Protein AF-A0A9D8QLI8-F1 (afdb_monomer_lite)

Foldseek 3Di:
DDDDADFDPPDDGDHDDPPPCVVPDPCDPDDDPVVVVVVVVVVVVVVCVLVVVVVVVLVVVLVVCVVVVNNVVSVVVVVVLVVVLVVVVVVVVVVVVVVVVVVVVVVVPDPPVVDPDPDDDPPPVVVVVVVVVCVSVSVVVSSVVPPDDD

Sequence (150 aa):
MARRPPPNPFGPGGPVRPPFEGFGDINLPRPPRRFWIGLGFIGAAILIILIAAPLVGLITDWEWFDSLGFGGVYRQRLTVQLLLLLVGFVVALAFSLGNVMLALRLRSSGVLRAVGIKRRSLRSGVGILGLVVSLVLSLALGLSLRGLWS

Secondary structure (DSSP, 8-state):
-PPPPPBPTTSSS-B---TTTTS----PPPPPHHHHHHHHHHHHHHHHHHHHHHHHHHHHHHHHHHHTT-HHHHHHHHHHHHHHHHHHHHHHHHHHHHHHHHHHHHHHSSTTTTS------S--HHHHHHHHHHHHHHHHHHHHTTSS--

pLDDT: mean 73.03, std 16.19, range [41.09, 94.38]

Radius of gyration: 28.05 Å; chains: 1; bounding box: 65×43×78 Å

Structure (mmCIF, N/CA/C/O backbone):
data_AF-A0A9D8QLI8-F1
#
_entry.id   AF-A0A9D8QLI8-F1
#
loop_
_atom_site.group_PDB
_atom_site.id
_atom_site.type_symbol
_atom_site.label_atom_id
_atom_site.label_alt_id
_atom_site.label_comp_id
_atom_site.label_asym_id
_atom_site.label_entity_id
_atom_site.label_seq_id
_atom_site.pdbx_PDB_ins_code
_atom_site.Cartn_x
_atom_site.Cartn_y
_atom_site.Cartn_z
_atom_site.occupancy
_atom_site.B_iso_or_equiv
_atom_site.auth_seq_id
_atom_site.auth_comp_id
_atom_site.auth_asym_id
_atom_site.auth_atom_id
_atom_site.pdbx_PDB_model_num
ATOM 1 N N . MET A 1 1 ? 22.706 -11.187 -52.893 1.00 43.66 1 MET A N 1
ATOM 2 C CA . MET A 1 1 ? 24.175 -11.344 -52.999 1.00 43.66 1 MET A CA 1
ATOM 3 C C . MET A 1 1 ? 24.748 -11.536 -51.599 1.00 43.66 1 MET A C 1
ATOM 5 O O . MET A 1 1 ? 24.810 -10.574 -50.844 1.00 43.66 1 MET A O 1
ATOM 9 N N . ALA A 1 2 ? 25.074 -12.772 -51.210 1.00 45.19 2 ALA A N 1
ATOM 10 C CA . ALA A 1 2 ? 25.689 -13.054 -49.910 1.00 45.19 2 ALA A CA 1
ATOM 11 C C . ALA A 1 2 ? 27.163 -12.615 -49.934 1.00 45.19 2 ALA A C 1
ATOM 13 O O . ALA A 1 2 ? 27.909 -13.017 -50.828 1.00 45.19 2 ALA A O 1
ATOM 14 N N . ARG A 1 3 ? 27.577 -11.756 -48.993 1.00 56.16 3 ARG A N 1
ATOM 15 C CA . ARG A 1 3 ? 28.975 -11.317 -48.873 1.00 56.16 3 ARG A CA 1
ATOM 16 C C . ARG A 1 3 ? 29.805 -12.491 -48.358 1.00 56.16 3 ARG A C 1
ATOM 18 O O . ARG A 1 3 ? 29.526 -13.002 -47.277 1.00 56.16 3 ARG A O 1
ATOM 25 N N . ARG A 1 4 ? 30.795 -12.932 -49.138 1.00 60.09 4 ARG A N 1
ATOM 26 C CA . ARG A 1 4 ? 31.740 -13.961 -48.693 1.00 60.09 4 ARG A CA 1
ATOM 27 C C . ARG A 1 4 ? 32.599 -13.385 -47.557 1.00 60.09 4 ARG A C 1
ATOM 29 O O . ARG A 1 4 ? 33.065 -12.253 -47.697 1.00 60.09 4 ARG A O 1
ATOM 36 N N . PRO A 1 5 ? 32.779 -14.111 -46.443 1.00 65.19 5 PRO A N 1
ATOM 37 C CA . PRO A 1 5 ? 33.655 -13.674 -45.361 1.00 65.19 5 PRO A CA 1
ATOM 38 C C . PRO A 1 5 ? 35.111 -13.540 -45.844 1.00 65.19 5 PRO A C 1
ATOM 40 O O . PRO A 1 5 ? 35.517 -14.271 -46.754 1.00 65.19 5 PRO A O 1
ATOM 43 N N . PRO A 1 6 ? 35.889 -12.604 -45.267 1.00 66.94 6 PRO A N 1
ATOM 44 C CA . PRO A 1 6 ? 37.278 -12.392 -45.651 1.00 66.94 6 PRO A CA 1
ATOM 45 C C . PRO A 1 6 ? 38.138 -13.633 -45.334 1.00 66.94 6 PRO A C 1
ATOM 47 O O . PRO A 1 6 ? 37.908 -14.282 -44.306 1.00 66.94 6 PRO A O 1
ATOM 50 N N . PRO A 1 7 ? 39.119 -13.970 -46.195 1.00 62.59 7 PRO A N 1
ATOM 51 C CA . PRO A 1 7 ? 40.033 -15.088 -45.967 1.00 62.59 7 PRO A CA 1
ATOM 52 C C . PRO A 1 7 ? 40.835 -14.896 -44.677 1.00 62.59 7 PRO A C 1
ATOM 54 O O . PRO A 1 7 ? 41.309 -13.791 -44.413 1.00 62.59 7 PRO A O 1
ATOM 57 N N . ASN A 1 8 ? 40.998 -15.954 -43.880 1.00 69.06 8 ASN A N 1
ATOM 58 C CA . ASN A 1 8 ? 41.818 -15.914 -42.671 1.00 69.06 8 ASN A CA 1
ATOM 59 C C . ASN A 1 8 ? 43.315 -15.777 -43.026 1.00 69.06 8 ASN A C 1
ATOM 61 O O . ASN A 1 8 ? 43.857 -16.681 -43.661 1.00 69.06 8 ASN A O 1
ATOM 65 N N . PRO A 1 9 ? 44.003 -14.702 -42.595 1.00 64.25 9 PRO A N 1
ATOM 66 C CA . PRO A 1 9 ? 45.427 -14.504 -42.868 1.00 64.25 9 PRO A CA 1
ATOM 67 C C . PRO A 1 9 ? 46.361 -15.382 -42.013 1.00 64.25 9 PRO A C 1
ATOM 69 O O . PRO A 1 9 ? 47.558 -15.417 -42.280 1.00 64.25 9 PRO A O 1
ATOM 72 N N . PHE A 1 10 ? 45.841 -16.097 -41.006 1.00 64.94 10 PHE A N 1
ATOM 73 C CA . PHE A 1 10 ? 46.636 -16.848 -40.023 1.00 64.94 10 PHE A CA 1
ATOM 74 C C . PHE A 1 10 ? 46.270 -18.343 -39.918 1.00 64.94 10 PHE A C 1
ATOM 76 O O . PHE A 1 10 ? 46.616 -18.994 -38.935 1.00 64.94 10 PHE A O 1
ATOM 83 N N . GLY A 1 11 ? 45.561 -18.921 -40.896 1.00 63.38 11 GLY A N 1
ATOM 84 C CA . GLY A 1 11 ? 45.186 -20.342 -40.872 1.00 63.38 11 GLY A CA 1
ATOM 85 C C . GLY A 1 11 ? 44.853 -20.917 -42.254 1.00 63.38 11 GLY A C 1
ATOM 86 O O . GLY A 1 11 ? 44.807 -20.167 -43.228 1.00 63.38 11 GLY A O 1
ATOM 87 N N . PRO A 1 12 ? 44.606 -22.237 -42.376 1.00 60.59 12 PRO A N 1
ATOM 88 C CA . PRO A 1 12 ? 44.346 -22.882 -43.663 1.00 60.59 12 PRO A CA 1
ATOM 89 C C . PRO A 1 12 ? 43.000 -22.417 -44.245 1.00 60.59 12 PRO A C 1
ATOM 91 O O . PRO A 1 12 ? 41.957 -22.946 -43.877 1.00 60.59 12 PRO A O 1
ATOM 94 N N . GLY A 1 13 ? 43.009 -21.386 -45.098 1.00 62.66 13 GLY A N 1
ATOM 95 C CA . GLY A 1 13 ? 41.956 -21.002 -46.062 1.00 62.66 13 GLY A CA 1
ATOM 96 C C . GLY A 1 13 ? 40.522 -20.741 -45.562 1.00 62.66 13 GLY A C 1
ATOM 97 O O . GLY A 1 13 ? 39.655 -20.409 -46.369 1.00 62.66 13 GLY A O 1
ATOM 98 N N . GLY A 1 14 ? 40.234 -20.901 -44.272 1.00 68.06 14 GLY A N 1
ATOM 99 C CA . GLY A 1 14 ? 38.890 -20.790 -43.710 1.00 68.06 14 GLY A CA 1
ATOM 100 C C . GLY A 1 14 ? 38.478 -19.347 -43.398 1.00 68.06 14 GLY A C 1
ATOM 101 O O . GLY A 1 14 ? 39.328 -18.464 -43.313 1.00 68.06 14 GLY A O 1
ATOM 102 N N . PRO A 1 15 ? 37.179 -19.076 -43.205 1.00 70.56 15 PRO A N 1
ATOM 103 C CA . PRO A 1 15 ? 36.714 -17.782 -42.714 1.00 70.56 15 PRO A CA 1
ATOM 104 C C . PRO A 1 15 ? 37.195 -17.514 -41.279 1.00 70.56 15 PRO A C 1
ATOM 106 O O . PRO A 1 15 ? 37.274 -18.435 -40.465 1.00 70.56 15 PRO A O 1
ATOM 109 N N . VAL A 1 16 ? 37.481 -16.246 -40.959 1.00 65.75 16 VAL A N 1
ATOM 110 C CA . VAL A 1 16 ? 37.805 -15.803 -39.591 1.00 65.75 16 VAL A CA 1
ATOM 111 C C . VAL A 1 16 ? 36.590 -16.042 -38.689 1.00 65.75 16 VAL A C 1
ATOM 113 O O . VAL A 1 16 ? 35.565 -15.382 -38.853 1.00 65.75 16 VAL A O 1
ATOM 116 N N . ARG A 1 17 ? 36.697 -16.981 -37.741 1.00 64.31 17 ARG A N 1
ATOM 117 C CA . ARG A 1 17 ? 35.687 -17.190 -36.694 1.00 64.31 17 ARG A CA 1
ATOM 118 C C . ARG A 1 17 ? 36.033 -16.317 -35.480 1.00 64.31 17 ARG A C 1
ATOM 120 O O . ARG A 1 17 ? 37.167 -16.409 -35.004 1.00 64.31 17 ARG A O 1
ATOM 127 N N . PRO A 1 18 ? 35.135 -15.449 -34.986 1.00 71.12 18 PRO A N 1
ATOM 128 C CA . PRO A 1 18 ? 35.394 -14.658 -33.788 1.00 71.12 18 PRO A CA 1
ATOM 129 C C . PRO A 1 18 ? 35.604 -15.561 -32.548 1.00 71.12 18 PRO A C 1
ATOM 131 O O . PRO A 1 18 ? 34.869 -16.532 -32.378 1.00 71.12 18 PRO A O 1
ATOM 134 N N . PRO A 1 19 ? 36.543 -15.236 -31.634 1.00 65.81 19 PRO A N 1
ATOM 135 C CA . PRO A 1 19 ? 36.910 -16.089 -30.488 1.00 65.81 19 PRO A CA 1
ATOM 136 C C . PRO A 1 19 ? 35.782 -16.415 -29.490 1.00 65.81 19 PRO A C 1
ATOM 138 O O . PRO A 1 19 ? 35.961 -17.267 -28.627 1.00 65.81 19 PRO A O 1
ATOM 141 N N . PHE A 1 20 ? 34.631 -15.742 -29.586 1.00 65.44 20 PHE A N 1
ATOM 142 C CA . PHE A 1 20 ? 33.521 -15.824 -28.627 1.00 65.44 20 PHE A CA 1
ATOM 143 C C . PHE A 1 20 ? 32.222 -16.405 -29.215 1.00 65.44 20 PHE A C 1
ATOM 145 O O . PHE A 1 20 ? 31.171 -16.316 -28.589 1.00 65.44 20 PHE A O 1
ATOM 152 N N . GLU A 1 21 ? 32.276 -17.038 -30.390 1.00 60.69 21 GLU A N 1
ATOM 153 C CA . GLU A 1 21 ? 31.107 -17.626 -31.076 1.00 60.69 21 GLU A CA 1
ATOM 154 C C . GLU A 1 21 ? 30.546 -18.896 -30.387 1.00 60.69 21 GLU A C 1
ATOM 156 O O . GLU A 1 21 ? 29.516 -19.427 -30.788 1.00 60.69 21 GLU A O 1
ATOM 161 N N . GLY A 1 22 ? 31.207 -19.384 -29.327 1.00 58.41 22 GLY A N 1
ATOM 162 C CA . GLY A 1 22 ? 30.788 -20.551 -28.537 1.00 58.41 22 GLY A CA 1
ATOM 163 C C . GLY A 1 22 ? 29.707 -20.275 -27.485 1.00 58.41 22 GLY A C 1
ATOM 164 O O . GLY A 1 22 ? 29.088 -21.216 -26.991 1.00 58.41 22 GLY A O 1
ATOM 165 N N . PHE A 1 23 ? 29.423 -19.009 -27.167 1.00 61.69 23 PHE A N 1
ATOM 166 C CA . PHE A 1 23 ? 28.232 -18.647 -26.395 1.00 61.69 23 PHE A CA 1
ATOM 167 C C . PHE A 1 23 ? 27.061 -18.515 -27.362 1.00 61.69 23 PHE A C 1
ATOM 169 O O . PHE A 1 23 ? 26.601 -17.413 -27.651 1.00 61.69 23 PHE A O 1
ATOM 176 N N . GLY A 1 24 ? 26.646 -19.656 -27.918 1.00 62.00 24 GLY A N 1
ATOM 177 C CA . GLY A 1 24 ? 25.496 -19.740 -28.804 1.00 62.00 24 GLY A CA 1
ATOM 178 C C . GLY A 1 24 ? 24.322 -18.990 -28.191 1.00 62.00 24 GLY A C 1
ATOM 179 O O . GLY A 1 24 ? 24.030 -19.155 -27.004 1.00 62.00 24 GLY A O 1
ATOM 180 N N . ASP A 1 25 ? 23.703 -18.137 -29.003 1.00 66.06 25 ASP A N 1
ATOM 181 C CA . ASP A 1 25 ? 22.533 -17.351 -28.646 1.00 66.06 25 ASP A CA 1
ATOM 182 C C . ASP A 1 25 ? 21.554 -18.226 -27.860 1.00 66.06 25 ASP A C 1
ATOM 184 O O . ASP A 1 25 ? 20.921 -19.130 -28.418 1.00 66.06 25 ASP A O 1
ATOM 188 N N . ILE A 1 26 ? 21.455 -17.989 -26.546 1.00 63.91 26 ILE A N 1
ATOM 189 C CA . ILE A 1 26 ? 20.498 -18.683 -25.691 1.00 63.91 26 ILE A CA 1
ATOM 190 C C . ILE A 1 26 ? 19.126 -18.198 -26.158 1.00 63.91 26 ILE A C 1
ATOM 192 O O . ILE A 1 26 ? 18.630 -17.151 -25.738 1.00 63.91 26 ILE A O 1
ATOM 196 N N . ASN A 1 27 ? 18.539 -18.925 -27.104 1.00 64.31 27 ASN A N 1
ATOM 197 C CA . ASN A 1 27 ? 17.220 -18.648 -27.638 1.00 64.31 27 ASN A CA 1
ATOM 198 C C . ASN A 1 27 ? 16.204 -19.018 -26.559 1.00 64.31 27 ASN A C 1
ATOM 200 O O . ASN A 1 27 ? 15.631 -20.105 -26.579 1.00 64.31 27 ASN A O 1
ATOM 204 N N . LEU A 1 28 ? 16.002 -18.124 -25.586 1.00 71.31 28 LEU A N 1
ATOM 205 C CA . LEU A 1 28 ? 14.918 -18.275 -24.626 1.00 71.31 28 LEU A CA 1
ATOM 206 C C . LEU A 1 28 ? 13.599 -18.237 -25.412 1.00 71.31 28 LEU A C 1
ATOM 208 O O . LEU A 1 28 ? 13.284 -17.201 -26.017 1.00 71.31 28 LEU A O 1
ATOM 212 N N . PRO A 1 29 ? 12.811 -19.327 -25.419 1.00 74.31 29 PRO A N 1
ATOM 213 C CA . PRO A 1 29 ? 11.509 -19.311 -26.059 1.00 74.31 29 PRO A CA 1
ATOM 214 C C . PRO A 1 29 ? 10.653 -18.241 -25.379 1.00 74.31 29 PRO A C 1
ATOM 216 O O . PRO A 1 29 ? 10.505 -18.220 -24.156 1.00 74.31 29 PRO A O 1
ATOM 219 N N . ARG A 1 30 ? 10.100 -17.314 -26.170 1.00 74.44 30 ARG A N 1
ATOM 220 C CA . ARG A 1 30 ? 9.198 -16.284 -25.645 1.00 74.44 30 ARG A CA 1
ATOM 221 C C . ARG A 1 30 ? 7.953 -16.983 -25.085 1.00 74.44 30 ARG A C 1
ATOM 223 O O . ARG A 1 30 ? 7.262 -17.646 -25.863 1.00 74.44 30 ARG A O 1
ATOM 230 N N . PRO A 1 31 ? 7.646 -16.855 -23.780 1.00 77.75 31 PRO A N 1
ATOM 231 C CA . PRO A 1 31 ? 6.509 -17.550 -23.198 1.00 77.75 31 PRO A CA 1
ATOM 232 C C . PRO A 1 31 ? 5.209 -17.106 -23.887 1.00 77.75 31 PRO A C 1
ATOM 234 O O . PRO A 1 31 ? 5.016 -15.909 -24.134 1.00 77.75 31 PRO A O 1
ATOM 237 N N . PRO A 1 32 ? 4.307 -18.044 -24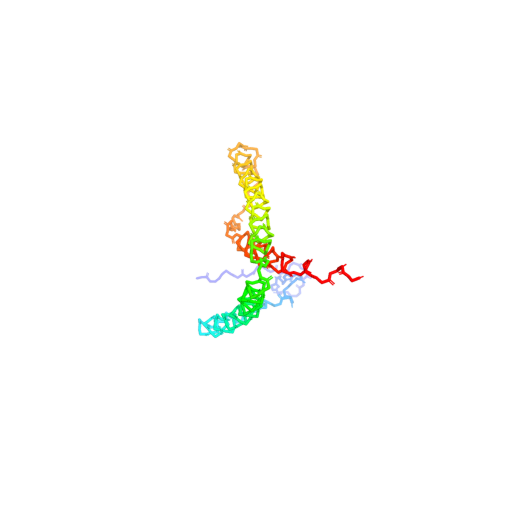.225 1.00 83.19 32 PRO A N 1
ATOM 238 C CA . PRO A 1 32 ? 3.072 -17.729 -24.933 1.00 83.19 32 PRO A CA 1
ATOM 239 C C . PRO A 1 32 ? 2.147 -16.869 -24.058 1.00 83.19 32 PRO A C 1
ATOM 241 O O . PRO A 1 32 ? 2.127 -17.016 -22.840 1.00 83.19 32 PRO A O 1
ATOM 244 N N . ARG A 1 33 ? 1.316 -16.002 -24.658 1.00 77.50 33 ARG A N 1
ATOM 245 C CA . ARG A 1 33 ? 0.427 -15.055 -23.937 1.00 77.50 33 ARG A CA 1
ATOM 246 C C . ARG A 1 33 ? -0.438 -15.712 -22.843 1.00 77.50 33 ARG A C 1
ATOM 248 O O . ARG A 1 33 ? -0.684 -15.106 -21.809 1.00 77.50 33 ARG A O 1
ATOM 255 N N . ARG A 1 34 ? -0.841 -16.968 -23.050 1.00 82.12 34 ARG A N 1
ATOM 256 C CA . ARG A 1 34 ? -1.583 -17.809 -22.090 1.00 82.12 34 ARG A CA 1
ATOM 257 C C . ARG A 1 34 ? -0.831 -18.090 -20.780 1.00 82.12 34 ARG A C 1
ATOM 259 O O . ARG A 1 34 ? -1.469 -18.168 -19.739 1.00 82.12 34 ARG A O 1
ATOM 266 N N . PHE A 1 35 ? 0.502 -18.159 -20.809 1.00 83.19 35 PHE A N 1
ATOM 267 C CA . PHE A 1 35 ? 1.330 -18.302 -19.607 1.00 83.19 35 PHE A CA 1
ATOM 268 C C . PHE A 1 35 ? 1.168 -17.100 -18.667 1.00 83.19 35 PHE A C 1
ATOM 270 O O . PHE A 1 35 ? 0.981 -17.270 -17.469 1.00 83.19 35 PHE A O 1
ATOM 277 N N . TRP A 1 36 ? 1.149 -15.884 -19.220 1.00 86.25 36 TRP A N 1
ATOM 278 C CA . TRP A 1 36 ? 0.964 -14.656 -18.441 1.00 86.25 36 TRP A CA 1
ATOM 279 C C . TRP A 1 36 ? -0.433 -14.531 -17.837 1.00 86.25 36 TRP A C 1
ATOM 281 O O . TRP A 1 36 ? -0.574 -13.978 -16.754 1.00 86.25 36 TRP A O 1
ATOM 291 N N . ILE A 1 37 ? -1.456 -15.066 -18.509 1.00 88.88 37 ILE A N 1
ATOM 292 C CA . ILE A 1 37 ? -2.819 -15.115 -17.967 1.00 88.88 37 ILE A CA 1
ATOM 293 C C . ILE A 1 37 ? -2.860 -16.055 -16.757 1.00 88.88 37 ILE A C 1
ATOM 295 O O . ILE A 1 37 ? -3.338 -15.653 -15.701 1.00 88.88 37 ILE A O 1
ATOM 299 N N . GLY A 1 38 ? -2.299 -17.264 -16.878 1.00 87.12 38 GLY A N 1
ATOM 300 C CA . GLY A 1 38 ? -2.206 -18.208 -15.758 1.00 87.12 38 GLY A CA 1
ATOM 301 C C . GLY A 1 38 ? -1.400 -17.649 -14.584 1.00 87.12 38 GLY A C 1
ATOM 302 O O . GLY A 1 38 ? -1.853 -17.699 -13.443 1.00 87.12 38 GLY A O 1
ATOM 303 N N . LEU A 1 39 ? -0.252 -17.025 -14.866 1.00 91.12 39 LEU A N 1
ATOM 304 C CA . LEU A 1 39 ? 0.551 -16.342 -13.851 1.00 91.12 39 LEU A CA 1
ATOM 305 C C . LEU A 1 39 ? -0.217 -15.189 -13.190 1.00 91.12 39 LEU A C 1
ATOM 307 O O . LEU A 1 39 ? -0.113 -15.000 -11.983 1.00 91.12 39 LEU A O 1
ATOM 311 N N . GLY A 1 40 ? -1.015 -14.451 -13.965 1.00 91.62 40 GLY A N 1
ATOM 312 C CA . GLY A 1 40 ? -1.894 -13.401 -13.458 1.00 91.62 40 GLY A CA 1
ATOM 313 C C . GLY A 1 40 ? -2.945 -13.936 -12.487 1.00 91.62 40 GLY A C 1
ATOM 314 O O . GLY A 1 40 ? -3.127 -13.353 -11.424 1.00 91.62 40 GLY A O 1
ATOM 315 N N . PHE A 1 41 ? -3.582 -15.068 -12.799 1.00 94.38 41 PHE A N 1
ATOM 316 C CA . PHE A 1 41 ? -4.540 -15.718 -11.897 1.00 94.38 41 PHE A CA 1
ATOM 317 C C . PHE A 1 41 ? -3.892 -16.206 -10.604 1.00 94.38 41 PHE A C 1
ATOM 319 O O . PHE A 1 41 ? -4.433 -15.968 -9.528 1.00 94.38 41 PHE A O 1
ATOM 326 N N . ILE A 1 42 ? -2.723 -16.845 -10.693 1.00 92.81 42 ILE A N 1
ATOM 327 C CA . ILE A 1 42 ? -1.979 -17.293 -9.508 1.00 92.81 42 ILE A CA 1
ATOM 328 C C . ILE A 1 42 ? -1.579 -16.086 -8.654 1.00 92.81 42 ILE A C 1
ATOM 330 O O . ILE A 1 42 ? -1.802 -16.081 -7.446 1.00 92.81 42 ILE A O 1
ATOM 334 N N . GLY A 1 43 ? -1.053 -15.032 -9.283 1.00 92.19 43 GLY A N 1
ATOM 335 C CA . GLY A 1 43 ? -0.716 -13.785 -8.602 1.00 92.19 43 GLY A CA 1
ATOM 336 C C . GLY A 1 43 ? -1.929 -13.139 -7.929 1.00 92.19 43 GLY A C 1
ATOM 337 O O . GLY A 1 43 ? -1.831 -12.715 -6.782 1.00 92.19 43 GLY A O 1
ATOM 338 N N . ALA A 1 44 ? -3.082 -13.117 -8.599 1.00 91.44 44 ALA A N 1
ATOM 339 C CA . ALA A 1 44 ? -4.326 -12.600 -8.038 1.00 91.44 44 ALA A CA 1
ATOM 340 C C . ALA A 1 44 ? -4.822 -13.444 -6.856 1.00 91.44 44 ALA A C 1
ATOM 342 O O . ALA A 1 44 ? -5.218 -12.881 -5.841 1.00 91.44 44 ALA A O 1
ATOM 343 N N . ALA A 1 45 ? -4.757 -14.774 -6.945 1.00 93.25 45 ALA A N 1
ATOM 344 C CA . ALA A 1 45 ? -5.137 -15.662 -5.848 1.00 93.25 45 ALA A CA 1
ATOM 345 C C . ALA A 1 45 ? -4.252 -15.442 -4.612 1.00 93.25 45 ALA A C 1
ATOM 347 O O . ALA A 1 45 ? -4.765 -15.291 -3.505 1.00 93.25 45 ALA A O 1
ATOM 348 N N . ILE A 1 46 ? -2.933 -15.342 -4.806 1.00 91.44 46 ILE A N 1
ATOM 349 C CA . ILE A 1 46 ? -1.990 -15.018 -3.728 1.00 91.44 46 ILE A CA 1
ATOM 350 C C . ILE A 1 46 ? -2.324 -13.650 -3.129 1.00 91.44 46 ILE A C 1
ATOM 352 O O . ILE A 1 46 ? -2.400 -13.517 -1.911 1.00 91.44 46 ILE A O 1
ATOM 356 N N . LEU A 1 47 ? -2.571 -12.645 -3.970 1.00 89.50 47 LEU A N 1
ATOM 357 C CA . LEU A 1 47 ? -2.931 -11.305 -3.516 1.00 89.50 47 LEU A CA 1
ATOM 358 C C . LEU A 1 47 ? -4.220 -11.314 -2.681 1.00 89.50 47 LEU A C 1
ATOM 360 O O . LEU A 1 47 ? -4.259 -10.690 -1.626 1.00 89.50 47 LEU A O 1
ATOM 364 N N . ILE A 1 48 ? -5.245 -12.050 -3.115 1.00 91.94 48 ILE A N 1
ATOM 365 C CA . ILE A 1 48 ? -6.499 -12.207 -2.368 1.00 91.94 48 ILE A CA 1
ATOM 366 C C . ILE A 1 48 ? -6.225 -12.826 -1.000 1.00 91.94 48 ILE A C 1
ATOM 368 O O . ILE A 1 48 ? -6.699 -12.292 -0.005 1.00 91.94 48 ILE A O 1
ATOM 372 N N . ILE A 1 49 ? -5.439 -13.902 -0.925 1.00 89.56 49 ILE A N 1
ATOM 373 C CA . ILE A 1 49 ? -5.116 -14.564 0.349 1.00 89.56 49 ILE A CA 1
ATOM 374 C C . ILE A 1 49 ? -4.364 -13.610 1.286 1.00 89.56 49 ILE A C 1
ATOM 376 O O . ILE A 1 49 ? -4.712 -13.497 2.463 1.00 89.56 49 ILE A O 1
ATOM 380 N N . LEU A 1 50 ? -3.371 -12.887 0.760 1.00 86.44 50 LEU A N 1
ATOM 381 C CA . LEU A 1 50 ? -2.580 -11.925 1.530 1.00 86.44 50 LEU A CA 1
ATOM 382 C C . LEU A 1 50 ? -3.419 -10.758 2.065 1.00 86.44 50 LEU A C 1
ATOM 384 O O . LEU A 1 50 ? -3.106 -10.231 3.128 1.00 86.44 50 LEU A O 1
ATOM 388 N N . ILE A 1 51 ? -4.472 -10.356 1.350 1.00 85.50 51 ILE A N 1
ATOM 389 C CA . ILE A 1 51 ? -5.370 -9.269 1.761 1.00 85.50 51 ILE A CA 1
ATOM 390 C C . ILE A 1 51 ? -6.499 -9.783 2.667 1.00 85.50 51 ILE A C 1
ATOM 392 O O . ILE A 1 51 ? -6.898 -9.097 3.605 1.00 85.50 51 ILE A O 1
ATOM 396 N N . ALA A 1 52 ? -7.010 -10.989 2.425 1.00 85.62 52 ALA A N 1
ATOM 397 C CA . ALA A 1 52 ? -8.142 -11.543 3.159 1.00 85.62 52 ALA A CA 1
ATOM 398 C C . ALA A 1 52 ? -7.814 -11.769 4.639 1.00 85.62 52 ALA A C 1
ATOM 400 O O . ALA A 1 52 ? -8.594 -11.366 5.498 1.00 85.62 52 ALA A O 1
ATOM 401 N N . ALA A 1 53 ? -6.653 -12.354 4.947 1.00 83.56 53 ALA A N 1
ATOM 402 C CA . ALA A 1 53 ? -6.251 -12.634 6.326 1.00 83.56 53 ALA A CA 1
ATOM 403 C C . ALA A 1 53 ? -6.250 -11.383 7.238 1.00 83.56 53 ALA A C 1
ATOM 405 O O . ALA A 1 53 ? -6.914 -11.407 8.277 1.00 83.56 53 ALA A O 1
ATOM 406 N N . PRO A 1 54 ? -5.587 -10.266 6.878 1.00 84.19 54 PRO A N 1
ATOM 407 C CA . PRO A 1 54 ? -5.622 -9.065 7.705 1.00 84.19 54 PRO A CA 1
ATOM 408 C C . PRO A 1 54 ? -6.986 -8.371 7.708 1.00 84.19 54 PRO A C 1
ATOM 410 O O . PRO A 1 54 ? -7.334 -7.779 8.725 1.00 84.19 54 PRO A O 1
ATOM 413 N N . LEU A 1 55 ? -7.775 -8.444 6.629 1.00 84.06 55 LEU A N 1
ATOM 414 C CA . LEU A 1 55 ? -9.132 -7.881 6.620 1.00 84.06 55 LEU A CA 1
ATOM 415 C C . LEU A 1 55 ? -10.050 -8.592 7.613 1.00 84.06 55 LEU A C 1
ATOM 417 O O . LEU A 1 55 ? -10.759 -7.927 8.363 1.00 84.06 55 LEU A O 1
ATOM 421 N N . VAL A 1 56 ? -10.008 -9.925 7.641 1.00 89.69 56 VAL A N 1
ATOM 422 C CA . VAL A 1 56 ? -10.765 -10.709 8.623 1.00 89.69 56 VAL A CA 1
ATOM 423 C C . VAL A 1 56 ? -10.324 -10.324 10.033 1.00 89.69 56 VAL A C 1
ATOM 425 O O . VAL A 1 56 ? -11.173 -9.990 10.851 1.00 89.69 56 VAL A O 1
ATOM 428 N N . GLY A 1 57 ? -9.012 -10.255 10.288 1.00 87.06 57 GLY A N 1
ATOM 429 C CA . GLY A 1 57 ? -8.484 -9.813 11.581 1.00 87.06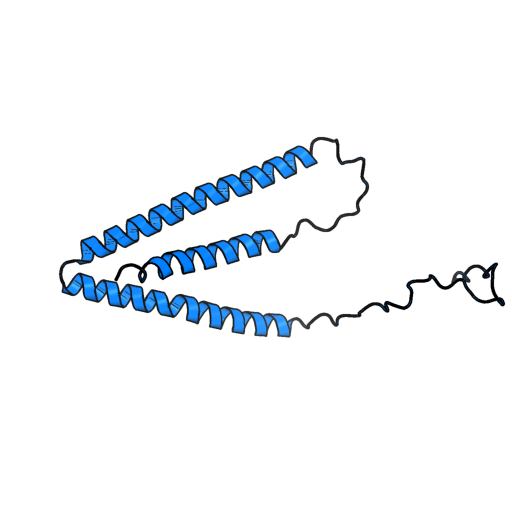 57 GLY A CA 1
ATOM 430 C C . GLY A 1 57 ? -8.952 -8.410 11.983 1.00 87.06 57 GLY A C 1
ATOM 431 O O . GLY A 1 57 ? -9.364 -8.210 13.118 1.00 87.06 57 GLY A O 1
ATOM 432 N N . LEU A 1 58 ? -8.966 -7.447 11.055 1.00 87.00 58 LEU A N 1
ATOM 433 C CA . LEU A 1 58 ? -9.461 -6.091 11.321 1.00 87.00 58 LEU A CA 1
ATOM 434 C C . LEU A 1 58 ? -10.939 -6.075 11.720 1.00 87.00 58 LEU A C 1
ATOM 436 O O . LEU A 1 58 ? -11.299 -5.366 12.656 1.00 87.00 58 LEU A O 1
ATOM 440 N N . ILE A 1 59 ? -11.783 -6.830 11.013 1.00 87.88 59 ILE A N 1
ATOM 441 C CA . ILE A 1 59 ? -13.223 -6.895 11.297 1.00 87.88 59 ILE A CA 1
ATOM 442 C C . ILE A 1 59 ? -13.456 -7.572 12.648 1.00 87.88 59 ILE A C 1
ATOM 444 O O . ILE A 1 59 ? -14.197 -7.047 13.474 1.00 87.88 59 ILE A O 1
ATOM 448 N N . THR A 1 60 ? -12.790 -8.701 12.894 1.00 92.69 60 THR A N 1
ATOM 449 C CA . THR A 1 60 ? -12.898 -9.427 14.163 1.00 92.69 60 THR A CA 1
ATOM 450 C C . THR A 1 60 ? -12.437 -8.570 15.337 1.00 92.69 60 THR A C 1
ATOM 452 O O . THR A 1 60 ? -13.151 -8.475 16.332 1.00 92.69 60 THR A O 1
ATOM 455 N N . ASP A 1 61 ? -11.286 -7.906 15.213 1.00 87.44 61 ASP A N 1
ATOM 456 C CA . ASP A 1 61 ? -10.788 -6.985 16.234 1.00 87.44 61 ASP A CA 1
ATOM 457 C C . ASP A 1 61 ? -11.780 -5.842 16.466 1.00 87.44 61 ASP A C 1
ATOM 459 O O . ASP A 1 61 ? -12.019 -5.461 17.607 1.00 87.44 61 ASP A O 1
ATOM 463 N N . TRP A 1 62 ? -12.355 -5.276 15.402 1.00 88.88 62 TRP A N 1
ATOM 464 C CA . TRP A 1 62 ? -13.288 -4.164 15.537 1.00 88.88 62 TRP A CA 1
ATOM 465 C C . TRP A 1 62 ? -14.525 -4.580 16.341 1.00 88.88 62 TRP A C 1
ATOM 467 O O . TRP A 1 62 ? -14.802 -3.945 17.357 1.00 88.88 62 TRP A O 1
ATOM 477 N N . GLU A 1 63 ? -15.202 -5.666 15.966 1.00 92.19 63 GLU A N 1
ATOM 478 C CA . GLU A 1 63 ? -16.354 -6.190 16.719 1.00 92.19 63 GLU A CA 1
ATOM 479 C C . GLU A 1 63 ? -15.986 -6.509 18.176 1.00 92.19 63 GLU A C 1
ATOM 481 O O . GLU A 1 63 ? -16.713 -6.165 19.110 1.00 92.19 63 GLU A O 1
ATOM 486 N N . TRP A 1 64 ? -14.809 -7.104 18.394 1.00 92.12 64 TRP A N 1
ATOM 487 C CA . TRP A 1 64 ? -14.331 -7.421 19.736 1.00 92.12 64 TRP A CA 1
ATOM 488 C C . TRP A 1 64 ? -14.116 -6.160 20.585 1.00 92.12 64 TRP A C 1
ATOM 490 O O . TRP A 1 64 ? -14.640 -6.066 21.694 1.00 92.12 64 TRP A O 1
ATOM 500 N N . PHE A 1 65 ? -13.415 -5.150 20.063 1.00 90.56 65 PHE A N 1
ATOM 501 C CA . PHE A 1 65 ? -13.189 -3.886 20.770 1.00 90.56 65 PHE A CA 1
ATOM 502 C C . PHE A 1 65 ? -14.485 -3.100 20.999 1.00 90.56 65 PHE A C 1
ATOM 504 O O . PHE A 1 65 ? -14.612 -2.432 22.028 1.00 90.56 65 PHE A O 1
ATOM 511 N N . ASP A 1 66 ? -15.435 -3.166 20.066 1.00 91.62 66 ASP A N 1
ATOM 512 C CA . ASP A 1 66 ? -16.738 -2.512 20.199 1.00 91.62 66 ASP A CA 1
ATOM 513 C C . ASP A 1 66 ? -17.564 -3.164 21.317 1.00 91.62 66 ASP A C 1
ATOM 515 O O . ASP A 1 66 ? -18.082 -2.458 22.183 1.00 91.62 66 ASP A O 1
ATOM 519 N N . SER A 1 67 ? -17.560 -4.501 21.398 1.00 91.62 67 SER A N 1
ATOM 520 C CA . SER A 1 67 ? -18.245 -5.252 22.464 1.00 91.62 67 SER A CA 1
ATOM 521 C C . SER A 1 67 ? -17.727 -4.942 23.875 1.00 91.62 67 SER A C 1
ATOM 523 O O . SER A 1 67 ? -18.466 -5.044 24.852 1.00 91.62 67 SER A O 1
ATOM 525 N N . LEU A 1 68 ? -16.467 -4.513 23.984 1.00 92.38 68 LEU A N 1
ATOM 526 C CA . LEU A 1 68 ? -15.836 -4.106 25.240 1.00 92.38 68 LEU A CA 1
ATOM 527 C C . LEU A 1 68 ? -15.985 -2.604 25.535 1.00 92.38 68 LEU A C 1
ATOM 529 O O . LEU A 1 68 ? -15.472 -2.127 26.545 1.00 92.38 68 LEU A O 1
ATOM 533 N N . GLY A 1 69 ? -16.633 -1.836 24.651 1.00 91.69 69 GLY A N 1
ATOM 534 C CA . GLY A 1 69 ? -16.763 -0.379 24.766 1.00 91.69 69 GLY A CA 1
ATOM 535 C C . GLY A 1 69 ? -15.485 0.405 24.432 1.00 91.69 69 GLY A C 1
ATOM 536 O O . GLY A 1 69 ? -15.449 1.626 24.579 1.00 91.69 69 GLY A O 1
ATOM 537 N N . PHE A 1 70 ? -14.438 -0.260 23.937 1.00 92.81 70 PHE A N 1
ATOM 538 C CA . PHE A 1 70 ? -13.150 0.344 23.573 1.00 92.81 70 PHE A CA 1
ATOM 539 C C . PHE A 1 70 ? -13.009 0.629 22.066 1.00 92.81 70 PHE A C 1
ATOM 541 O O . PHE A 1 70 ? -11.914 0.951 21.591 1.00 92.81 70 PHE A O 1
ATOM 548 N N . GLY A 1 71 ? -14.104 0.573 21.299 1.00 87.62 71 GLY A N 1
ATOM 549 C CA . GLY A 1 71 ? -14.107 0.812 19.850 1.00 87.62 71 GLY A CA 1
ATOM 550 C C . GLY A 1 71 ? -13.475 2.153 19.440 1.00 87.62 71 GLY A C 1
ATOM 551 O O . GLY A 1 71 ? -12.781 2.234 18.424 1.00 87.62 71 GLY A O 1
ATOM 552 N N . GLY A 1 72 ? -13.619 3.198 20.264 1.00 88.44 72 GLY A N 1
ATOM 553 C CA . GLY A 1 72 ? -12.979 4.500 20.034 1.00 88.44 72 GLY A CA 1
ATOM 554 C C . GLY A 1 72 ? -11.445 4.444 20.028 1.00 88.44 72 GLY A C 1
ATOM 555 O O . GLY A 1 72 ? -10.808 5.045 19.162 1.00 88.44 72 GLY A O 1
ATOM 556 N N . VAL A 1 73 ? -10.841 3.668 20.935 1.00 90.56 73 VAL A N 1
ATOM 557 C CA . VAL A 1 73 ? -9.377 3.505 21.029 1.00 90.56 73 VAL A CA 1
ATOM 558 C C . VAL A 1 73 ? -8.839 2.772 19.802 1.00 90.56 73 VAL A C 1
ATOM 560 O O . VAL A 1 73 ? -7.826 3.175 19.223 1.00 90.56 73 VAL A O 1
ATOM 563 N N . TYR A 1 74 ? -9.546 1.729 19.358 1.00 87.25 74 TYR A N 1
ATOM 564 C CA . TYR A 1 74 ? -9.178 0.978 18.160 1.00 87.25 74 TYR A CA 1
ATOM 565 C C . TYR A 1 74 ? -9.212 1.858 16.903 1.00 87.25 74 TYR A C 1
ATOM 567 O O . TYR A 1 74 ? -8.247 1.882 16.134 1.00 87.25 74 TYR A O 1
ATOM 575 N N . ARG A 1 75 ? -10.277 2.653 16.727 1.00 87.69 75 ARG A N 1
ATOM 576 C CA . ARG A 1 75 ? -10.394 3.603 15.607 1.00 87.69 75 ARG A CA 1
ATOM 577 C C . ARG A 1 75 ? -9.302 4.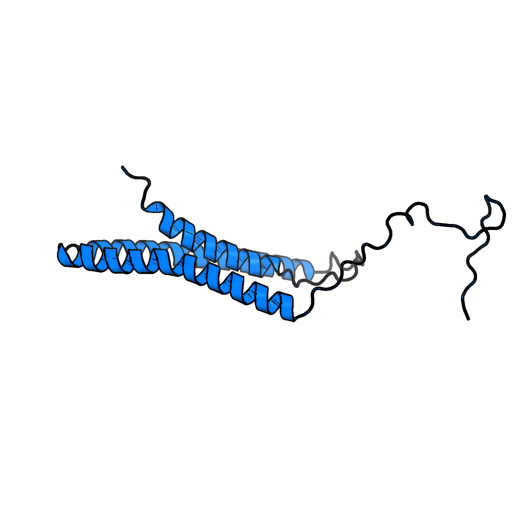668 15.645 1.00 87.69 75 ARG A C 1
ATOM 579 O O . ARG A 1 75 ? -8.740 4.995 14.599 1.00 87.69 75 ARG A O 1
ATOM 586 N N . GLN A 1 76 ? -8.954 5.173 16.828 1.00 92.62 76 GLN A N 1
ATOM 587 C CA . GLN A 1 76 ? -7.867 6.141 16.979 1.00 92.62 76 GLN A CA 1
ATOM 588 C C . GLN A 1 76 ? -6.519 5.548 16.557 1.00 92.62 76 GLN A C 1
ATOM 590 O O . GLN A 1 76 ? -5.790 6.161 15.774 1.00 92.62 76 GLN A O 1
ATOM 595 N N . ARG A 1 77 ? -6.210 4.324 17.001 1.00 90.31 77 ARG A N 1
ATOM 596 C CA . ARG A 1 77 ? -5.012 3.594 16.565 1.00 90.31 77 ARG A CA 1
ATOM 597 C C . ARG A 1 77 ? -4.980 3.440 15.045 1.00 90.31 77 ARG A C 1
ATOM 599 O O . ARG A 1 77 ? -3.954 3.727 14.430 1.00 90.31 77 ARG A O 1
ATOM 606 N N . LEU A 1 78 ? -6.096 3.020 14.446 1.00 88.50 78 LEU A N 1
ATOM 607 C CA . LEU A 1 78 ? -6.212 2.840 12.998 1.00 88.50 78 LEU A CA 1
ATOM 608 C C . LEU A 1 78 ? -5.973 4.159 12.246 1.00 88.50 78 LEU A C 1
ATOM 610 O O . LEU A 1 78 ? -5.270 4.190 11.240 1.00 88.50 78 LEU A O 1
ATOM 614 N N . THR A 1 79 ? -6.510 5.257 12.776 1.00 85.81 79 THR A N 1
ATOM 615 C CA . THR A 1 79 ? -6.406 6.595 12.182 1.00 85.81 79 THR A CA 1
ATOM 616 C C . THR A 1 79 ? -4.964 7.093 12.194 1.00 85.81 79 THR A C 1
ATOM 618 O O . THR A 1 79 ? -4.466 7.552 11.170 1.00 85.81 79 THR A O 1
ATOM 621 N N . VAL A 1 80 ? -4.254 6.943 13.316 1.00 92.69 80 VAL A N 1
ATOM 622 C CA . VAL A 1 80 ? -2.833 7.317 13.415 1.00 92.69 80 VAL A CA 1
ATOM 623 C C . VAL A 1 80 ? -1.975 6.471 12.474 1.00 92.69 80 VAL A C 1
ATOM 625 O O . VAL A 1 80 ? -1.122 7.013 11.774 1.00 92.69 80 VAL A O 1
ATOM 628 N N . GLN A 1 81 ? -2.220 5.159 12.405 1.00 84.06 81 GLN A N 1
ATOM 629 C CA . GLN A 1 81 ? -1.515 4.272 11.474 1.00 84.06 81 GLN A CA 1
ATOM 630 C C . GLN A 1 81 ? -1.726 4.698 10.013 1.00 84.06 81 GLN A C 1
ATOM 632 O O . GLN A 1 81 ? -0.758 4.789 9.256 1.00 84.06 81 GLN A O 1
ATOM 637 N N . LEU A 1 82 ? -2.965 5.021 9.628 1.00 86.44 82 LEU A N 1
ATOM 638 C CA . LEU A 1 82 ? -3.294 5.505 8.285 1.00 86.44 82 LEU A CA 1
ATOM 639 C C . LEU A 1 82 ? -2.664 6.869 7.982 1.00 86.44 82 LEU A C 1
ATOM 641 O O . LEU A 1 82 ? -2.145 7.066 6.885 1.00 86.44 82 LEU A O 1
ATOM 645 N N . LEU A 1 83 ? -2.662 7.794 8.945 1.00 88.38 83 LEU A N 1
ATOM 646 C CA . LEU A 1 83 ? -2.023 9.102 8.792 1.00 88.38 83 LEU A CA 1
ATOM 647 C C . LEU A 1 83 ? -0.511 8.973 8.596 1.00 88.38 83 LEU A C 1
ATOM 649 O O . LEU A 1 83 ? 0.035 9.592 7.686 1.00 88.38 83 LEU A O 1
ATOM 653 N N . LEU A 1 84 ? 0.163 8.147 9.399 1.00 90.06 84 LEU A N 1
ATOM 654 C CA . LEU A 1 84 ? 1.601 7.902 9.257 1.00 90.06 84 LEU A CA 1
ATOM 655 C C . LEU A 1 84 ? 1.936 7.293 7.894 1.00 90.06 84 LEU A C 1
ATOM 657 O O . LEU A 1 84 ? 2.894 7.722 7.248 1.00 90.06 84 LEU A O 1
ATOM 661 N N . LEU A 1 85 ? 1.123 6.339 7.436 1.00 85.44 85 LEU A N 1
ATOM 662 C CA . LEU A 1 85 ? 1.268 5.752 6.109 1.00 85.44 85 LEU A CA 1
ATOM 663 C C . LEU A 1 85 ? 1.087 6.804 5.009 1.00 85.44 85 LEU A C 1
ATOM 665 O O . LEU A 1 85 ? 1.917 6.883 4.106 1.00 85.44 85 LEU A O 1
ATOM 669 N N . LEU A 1 86 ? 0.049 7.639 5.098 1.00 86.50 86 LEU A N 1
ATOM 670 C CA . LEU A 1 86 ? -0.222 8.684 4.112 1.00 86.50 86 LEU A CA 1
ATOM 671 C C . LEU A 1 86 ? 0.914 9.712 4.055 1.00 86.50 86 LEU A C 1
ATOM 673 O O . LEU A 1 86 ? 1.393 10.039 2.970 1.00 86.50 86 LEU A O 1
ATOM 677 N N . VAL A 1 87 ? 1.379 10.190 5.211 1.00 89.12 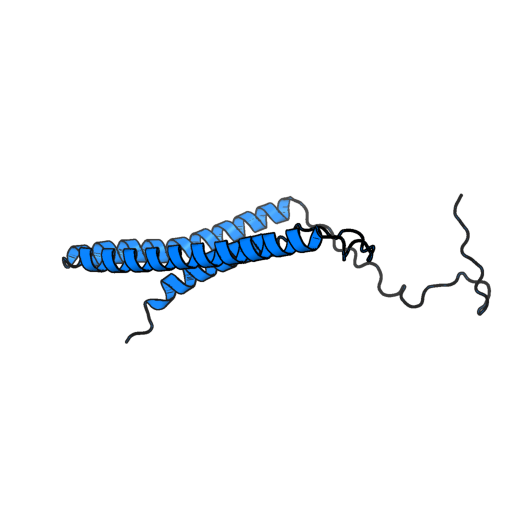87 VAL A N 1
ATOM 678 C CA . VAL A 1 87 ? 2.484 11.153 5.298 1.00 89.12 87 VAL A CA 1
ATOM 679 C C . VAL A 1 87 ? 3.767 10.547 4.731 1.00 89.12 87 VAL A C 1
ATOM 681 O O . VAL A 1 87 ? 4.398 11.157 3.866 1.00 89.12 87 VAL A O 1
ATOM 684 N N . GLY A 1 88 ? 4.128 9.331 5.148 1.00 85.19 88 GLY A N 1
ATOM 685 C CA . GLY A 1 88 ? 5.306 8.633 4.630 1.00 85.19 88 GLY A CA 1
ATOM 686 C C . GLY A 1 88 ? 5.234 8.401 3.119 1.00 85.19 88 GLY A C 1
ATOM 687 O O . GLY A 1 88 ? 6.211 8.645 2.409 1.00 85.19 88 GLY A O 1
ATOM 688 N N . PHE A 1 89 ? 4.064 8.007 2.610 1.00 84.75 89 PHE A N 1
ATOM 689 C CA . PHE A 1 89 ? 3.821 7.825 1.180 1.00 84.75 89 PHE A CA 1
ATOM 690 C C . PHE A 1 89 ? 3.997 9.128 0.397 1.00 84.75 89 PHE A C 1
ATOM 692 O O . PHE A 1 89 ? 4.706 9.139 -0.608 1.00 84.75 89 PHE A O 1
ATOM 699 N N . VAL A 1 90 ? 3.404 10.232 0.862 1.00 88.75 90 VAL A N 1
ATOM 700 C CA . VAL A 1 90 ? 3.538 11.547 0.215 1.00 88.75 90 VAL A CA 1
ATOM 701 C C . VAL A 1 90 ? 4.998 11.991 0.185 1.00 88.75 90 VAL A C 1
ATOM 703 O O . VAL A 1 90 ? 5.473 12.424 -0.864 1.00 88.75 90 VAL A O 1
ATOM 706 N N . VAL A 1 91 ? 5.732 11.835 1.290 1.00 90.88 91 VAL A N 1
ATOM 707 C CA . VAL A 1 91 ? 7.163 12.177 1.360 1.00 90.88 91 VAL A CA 1
ATOM 708 C C . VAL A 1 91 ? 7.980 11.332 0.381 1.00 90.88 91 VAL A C 1
ATOM 710 O O . VAL A 1 91 ? 8.759 11.878 -0.403 1.00 90.88 91 VAL A O 1
ATOM 713 N N . ALA A 1 92 ? 7.782 10.013 0.373 1.00 84.31 92 ALA A N 1
ATOM 714 C CA . ALA A 1 92 ? 8.491 9.108 -0.529 1.00 84.31 92 ALA A CA 1
ATOM 715 C C . ALA A 1 92 ? 8.172 9.396 -2.005 1.00 84.31 92 ALA A C 1
ATOM 717 O O . ALA A 1 92 ? 9.070 9.407 -2.852 1.00 84.31 92 ALA A O 1
ATOM 718 N N . LEU A 1 93 ? 6.904 9.671 -2.317 1.00 83.06 93 LEU A N 1
ATOM 719 C CA . LEU A 1 93 ? 6.450 10.011 -3.660 1.00 83.06 93 LEU A CA 1
ATOM 720 C C . LEU A 1 93 ? 7.026 11.355 -4.114 1.00 83.06 93 LEU A C 1
ATOM 722 O O . LEU A 1 93 ? 7.549 11.440 -5.224 1.00 83.06 93 LEU A O 1
ATOM 726 N N . ALA A 1 94 ? 7.002 12.377 -3.256 1.00 87.06 94 ALA A N 1
ATOM 727 C CA . ALA A 1 94 ? 7.606 13.676 -3.537 1.00 87.06 94 ALA A CA 1
ATOM 728 C C . ALA A 1 94 ? 9.115 13.549 -3.787 1.00 87.06 94 ALA A C 1
ATOM 730 O O . ALA A 1 94 ? 9.625 14.092 -4.767 1.00 87.06 94 ALA A O 1
ATOM 731 N N . PHE A 1 95 ? 9.820 12.771 -2.963 1.00 88.38 95 PHE A N 1
ATOM 732 C CA . PHE A 1 95 ? 11.244 12.500 -3.141 1.00 88.38 95 PHE A CA 1
ATOM 733 C C . PHE A 1 95 ? 11.533 11.759 -4.456 1.00 88.38 95 PHE A C 1
ATOM 735 O O . PHE A 1 95 ? 12.431 12.142 -5.206 1.00 88.38 95 PHE A O 1
ATOM 742 N N . SER A 1 96 ? 10.752 10.725 -4.779 1.00 80.12 96 SER A N 1
ATOM 743 C CA . SER A 1 96 ? 10.901 9.963 -6.023 1.00 80.12 96 SER A CA 1
ATOM 744 C C . SER A 1 96 ? 10.629 10.823 -7.260 1.00 80.12 96 SER A C 1
ATOM 746 O O . SER A 1 96 ? 11.445 10.855 -8.183 1.00 80.12 96 SER A O 1
ATOM 748 N N . LEU A 1 97 ? 9.533 11.591 -7.261 1.00 84.25 97 LEU A N 1
ATOM 749 C CA . LEU A 1 97 ? 9.214 12.527 -8.340 1.00 84.25 97 LEU A CA 1
ATOM 750 C C . LEU A 1 97 ? 10.284 13.608 -8.480 1.00 84.25 97 LEU A C 1
ATOM 752 O O . LEU A 1 97 ? 10.705 13.889 -9.600 1.00 84.25 97 LEU A O 1
ATOM 756 N N . GLY A 1 98 ? 10.768 14.160 -7.367 1.00 88.31 98 GLY A N 1
ATOM 757 C CA . GLY A 1 98 ? 11.870 15.118 -7.352 1.00 88.31 98 GLY A CA 1
ATOM 758 C C . GLY A 1 98 ? 13.130 14.544 -7.999 1.00 88.31 98 GLY A C 1
ATOM 759 O O . GLY A 1 98 ? 13.701 15.167 -8.893 1.00 88.31 98 GLY A O 1
ATOM 760 N N . ASN A 1 99 ? 13.512 13.317 -7.638 1.00 89.38 99 ASN A N 1
ATOM 761 C CA . ASN A 1 99 ? 14.648 12.622 -8.246 1.00 89.38 99 ASN A CA 1
ATOM 762 C C . ASN A 1 99 ? 14.459 12.393 -9.750 1.00 89.38 99 ASN A C 1
ATOM 764 O O . ASN A 1 99 ? 15.376 12.644 -10.534 1.00 89.38 99 ASN A O 1
ATOM 768 N N . VAL A 1 100 ? 13.272 11.956 -10.176 1.00 86.06 100 VAL A N 1
ATOM 769 C CA . VAL A 1 100 ? 12.964 11.757 -11.601 1.00 86.06 100 VAL A CA 1
ATOM 770 C C . VAL A 1 100 ? 13.008 13.086 -12.358 1.00 86.06 100 VAL A C 1
ATOM 772 O O . VAL A 1 100 ? 13.603 13.155 -13.434 1.00 86.06 100 VAL A O 1
ATOM 775 N N . MET A 1 101 ? 12.438 14.154 -11.799 1.00 85.25 101 MET A N 1
ATOM 776 C CA . MET A 1 101 ? 12.474 15.493 -12.390 1.00 85.25 101 MET A CA 1
ATOM 777 C C . MET A 1 101 ? 13.905 16.018 -12.517 1.00 85.25 101 MET A C 1
ATOM 779 O O . MET A 1 101 ? 14.267 16.528 -13.577 1.00 85.25 101 MET A O 1
ATOM 783 N N . LEU A 1 102 ? 14.738 15.851 -11.486 1.00 85.06 102 LEU A N 1
ATOM 784 C CA . LEU A 1 102 ? 16.155 16.218 -11.525 1.00 85.06 102 LEU A CA 1
ATOM 785 C C . LEU A 1 102 ? 16.912 15.420 -12.589 1.00 85.06 102 LEU A C 1
ATOM 787 O O . LEU A 1 102 ? 17.625 16.012 -13.397 1.00 85.06 102 LEU A O 1
ATOM 791 N N . ALA A 1 103 ? 16.707 14.103 -12.658 1.00 85.50 103 ALA A N 1
ATOM 792 C CA . ALA A 1 103 ? 17.327 13.254 -13.672 1.00 85.50 103 ALA A CA 1
ATOM 793 C C . ALA A 1 103 ? 16.923 13.668 -15.098 1.00 85.50 103 ALA A C 1
ATOM 795 O O . ALA A 1 103 ? 17.765 13.726 -15.997 1.00 85.50 103 ALA A O 1
ATOM 796 N N . LEU A 1 104 ? 15.647 14.003 -15.317 1.00 84.50 104 LEU A N 1
ATOM 797 C CA . LEU A 1 104 ? 15.156 14.492 -16.607 1.00 84.50 104 LEU A CA 1
ATOM 798 C C . LEU A 1 104 ? 15.697 15.888 -16.940 1.00 84.50 104 LEU A C 1
ATOM 800 O O . 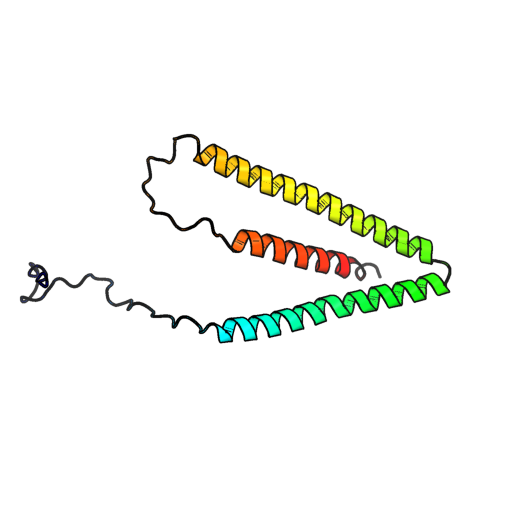LEU A 1 104 ? 16.089 16.123 -18.086 1.00 84.50 104 LEU A O 1
ATOM 804 N N . ARG A 1 105 ? 15.779 16.791 -15.955 1.00 80.31 105 ARG A N 1
ATOM 805 C CA . ARG A 1 105 ? 16.333 18.142 -16.120 1.00 80.31 105 ARG A CA 1
ATOM 806 C C . ARG A 1 105 ? 17.820 18.089 -16.470 1.00 80.31 105 ARG A C 1
ATOM 808 O O . ARG A 1 105 ? 18.213 18.688 -17.468 1.00 80.31 105 ARG A O 1
ATOM 815 N N . LEU A 1 106 ? 18.610 17.297 -15.745 1.00 80.81 106 LEU A N 1
ATOM 816 C CA . LEU A 1 106 ? 20.039 17.077 -16.012 1.00 80.81 106 LEU A CA 1
ATOM 817 C C . LEU A 1 106 ? 20.283 16.385 -17.363 1.00 80.81 106 LEU A C 1
ATOM 819 O O . LEU A 1 106 ? 21.240 16.700 -18.069 1.00 80.81 106 LEU A O 1
ATOM 823 N N . ARG A 1 107 ? 19.388 15.477 -17.774 1.00 68.25 107 ARG A N 1
ATOM 824 C CA . ARG A 1 107 ? 19.420 14.856 -19.107 1.00 68.25 107 ARG A CA 1
ATOM 825 C C . ARG A 1 107 ? 19.088 15.846 -20.230 1.00 68.25 107 ARG A C 1
ATOM 827 O O . ARG A 1 107 ? 19.576 15.673 -21.346 1.00 68.25 107 ARG A O 1
ATOM 834 N N . SER A 1 108 ? 18.248 16.847 -19.962 1.00 58.81 108 SER A N 1
ATOM 835 C CA . SER A 1 108 ? 17.894 17.894 -20.931 1.00 58.81 108 SER A CA 1
ATOM 836 C C . SER A 1 108 ? 19.005 18.936 -21.113 1.00 58.81 108 SER A C 1
ATOM 838 O O . SER A 1 108 ? 19.190 19.443 -22.219 1.00 58.81 108 SER A O 1
ATOM 840 N N . SER A 1 109 ? 19.807 19.193 -20.075 1.00 55.62 109 SER A N 1
ATOM 841 C CA . SER A 1 109 ? 20.986 20.058 -20.135 1.00 55.62 109 SER A CA 1
ATOM 842 C C . SER A 1 109 ? 22.172 19.334 -20.781 1.00 55.62 109 SER A C 1
ATOM 844 O O . SER A 1 109 ? 23.029 18.824 -20.075 1.00 55.62 109 SER A O 1
ATOM 846 N N . GLY A 1 110 ? 22.182 19.261 -22.118 1.00 54.66 110 GLY A N 1
ATOM 847 C CA . GLY A 1 110 ? 23.325 19.211 -23.062 1.00 54.66 110 GLY A CA 1
ATOM 848 C C . GLY A 1 110 ? 24.538 18.277 -22.866 1.00 54.66 110 GLY A C 1
ATOM 849 O O . GLY A 1 110 ? 25.047 17.749 -23.852 1.00 54.66 110 GLY A O 1
ATOM 850 N N . VAL A 1 111 ? 25.016 18.041 -21.649 1.00 53.50 111 VAL A N 1
ATOM 851 C CA . VAL A 1 111 ? 26.344 17.488 -21.332 1.00 53.50 111 VAL A CA 1
ATOM 852 C C . VAL A 1 111 ? 26.474 15.994 -21.673 1.00 53.50 111 VAL A C 1
ATOM 854 O O . VAL A 1 111 ? 27.574 15.504 -21.899 1.00 53.50 111 VAL A O 1
ATOM 857 N N . LEU A 1 112 ? 25.362 15.264 -21.824 1.00 50.84 112 LEU A N 1
ATOM 858 C CA . LEU A 1 112 ? 25.358 13.824 -22.143 1.00 50.84 112 LEU A CA 1
ATOM 859 C C . LEU A 1 112 ? 25.010 13.491 -23.607 1.00 50.84 112 LEU A C 1
ATOM 861 O O . LEU A 1 112 ? 24.966 12.315 -23.968 1.00 50.84 112 LEU A O 1
ATOM 865 N N . ARG A 1 113 ? 24.808 14.488 -24.487 1.00 52.88 113 ARG A N 1
ATOM 866 C CA . ARG A 1 113 ? 24.655 14.242 -25.941 1.00 52.88 113 ARG A CA 1
ATOM 867 C C . ARG A 1 113 ? 25.946 13.742 -26.613 1.00 52.88 113 ARG A C 1
ATOM 869 O O .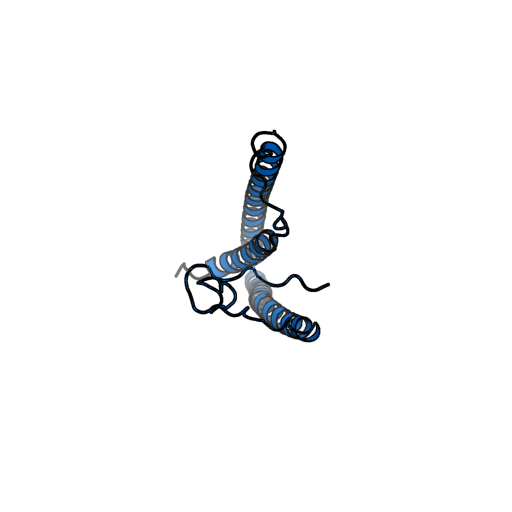 ARG A 1 113 ? 25.876 13.282 -27.746 1.00 52.88 113 ARG A O 1
ATOM 876 N N . ALA A 1 114 ? 27.084 13.787 -25.918 1.00 54.22 114 ALA A N 1
ATOM 877 C CA . ALA A 1 114 ? 28.384 13.337 -26.416 1.00 54.22 114 ALA A CA 1
ATOM 878 C C . ALA A 1 114 ? 28.595 11.809 -26.365 1.00 54.22 114 ALA A C 1
ATOM 880 O O . ALA A 1 114 ? 29.490 11.296 -27.029 1.00 54.22 114 ALA A O 1
ATOM 881 N N . VAL A 1 115 ? 27.772 11.058 -25.623 1.00 52.22 115 VAL A N 1
ATOM 882 C CA . VAL A 1 115 ? 27.931 9.602 -25.489 1.00 52.22 115 VAL A CA 1
ATOM 883 C C . VAL A 1 115 ? 26.759 8.913 -26.183 1.00 52.22 115 VAL A C 1
ATOM 885 O O . VAL A 1 115 ? 25.669 8.767 -25.633 1.00 52.22 115 VAL A O 1
ATOM 888 N N . GLY A 1 116 ? 26.978 8.529 -27.442 1.00 49.94 116 GLY A N 1
ATOM 889 C CA . GLY A 1 116 ? 26.016 7.872 -28.331 1.00 49.94 116 GLY A CA 1
ATOM 890 C C . GLY A 1 116 ? 25.634 6.451 -27.909 1.00 49.94 116 GLY A C 1
ATOM 891 O O . GLY A 1 116 ? 25.797 5.507 -28.678 1.00 49.94 116 GLY A O 1
ATOM 892 N N . ILE A 1 117 ? 25.092 6.271 -26.706 1.00 49.06 117 ILE A N 1
ATOM 893 C CA . ILE A 1 117 ? 24.529 4.990 -26.278 1.00 49.06 117 ILE A CA 1
ATOM 894 C C . ILE A 1 117 ? 23.089 4.911 -26.788 1.00 49.06 117 ILE A C 1
ATOM 896 O O . ILE A 1 117 ? 22.168 5.572 -26.297 1.00 49.06 117 ILE A O 1
ATOM 900 N N . LYS A 1 118 ? 22.906 4.085 -27.823 1.00 44.41 118 LYS A N 1
ATOM 901 C CA . LYS A 1 118 ? 21.603 3.668 -28.346 1.00 44.41 118 LYS A CA 1
ATOM 902 C C . LYS A 1 118 ? 20.707 3.206 -27.192 1.00 44.41 118 LYS A C 1
ATOM 904 O O . LYS A 1 118 ? 20.987 2.221 -26.519 1.00 44.41 118 LYS A O 1
ATOM 909 N N . ARG A 1 119 ? 19.608 3.946 -27.027 1.00 55.22 119 ARG A N 1
ATOM 910 C CA . ARG A 1 119 ? 18.366 3.622 -26.310 1.00 55.22 119 ARG A CA 1
ATOM 911 C C . ARG A 1 119 ? 18.270 2.167 -25.824 1.00 55.22 119 ARG A C 1
ATOM 913 O O . ARG A 1 119 ? 17.930 1.278 -26.602 1.00 55.22 119 ARG A O 1
ATOM 920 N N . ARG A 1 120 ? 18.354 1.968 -24.507 1.00 41.09 120 ARG A N 1
ATOM 921 C CA . ARG A 1 120 ? 17.528 0.966 -23.827 1.00 41.09 120 ARG A CA 1
ATOM 922 C C . ARG A 1 120 ? 16.476 1.714 -23.023 1.00 41.09 120 ARG A C 1
ATOM 924 O O . ARG A 1 120 ? 16.775 2.536 -22.168 1.00 41.09 120 ARG A O 1
ATOM 931 N N . SER A 1 121 ? 15.246 1.487 -23.459 1.00 43.56 121 SER A N 1
ATOM 932 C CA . SER A 1 121 ? 14.002 2.082 -23.005 1.00 43.56 121 SER A CA 1
ATOM 933 C C . SER A 1 121 ? 13.962 2.318 -21.495 1.00 43.56 121 SER A C 1
ATOM 935 O O . SER A 1 121 ? 14.039 1.374 -20.712 1.00 43.56 121 SER A O 1
ATOM 937 N N . LEU A 1 122 ? 13.721 3.573 -21.114 1.00 42.22 122 LEU A N 1
ATOM 938 C CA . LEU A 1 122 ? 13.141 3.990 -19.836 1.00 42.22 122 LEU A CA 1
ATOM 939 C C . LEU A 1 122 ? 11.685 3.484 -19.712 1.00 42.22 122 LEU A C 1
ATOM 941 O O . LEU A 1 122 ? 10.765 4.233 -19.414 1.00 42.22 122 LEU A O 1
ATOM 945 N N . ARG A 1 123 ? 11.459 2.194 -19.957 1.00 47.22 123 ARG A N 1
ATOM 946 C CA . ARG A 1 123 ? 10.358 1.434 -19.368 1.00 47.22 123 ARG A CA 1
ATOM 947 C C . ARG A 1 123 ? 10.996 0.517 -18.347 1.00 47.22 123 ARG A C 1
ATOM 949 O O . ARG A 1 123 ? 11.024 -0.700 -18.500 1.00 47.22 123 ARG A O 1
ATOM 956 N N . SER A 1 124 ? 11.586 1.125 -17.328 1.00 42.50 124 SER A N 1
ATOM 957 C CA . SER A 1 124 ? 11.988 0.366 -16.163 1.00 42.50 124 SER A CA 1
ATOM 958 C C . SER A 1 124 ? 10.705 -0.025 -15.439 1.00 42.50 124 SER A C 1
ATOM 960 O O . SER A 1 124 ? 10.188 0.724 -14.614 1.00 42.50 124 SER A O 1
ATOM 962 N N . GLY A 1 125 ? 10.166 -1.200 -15.778 1.00 43.22 125 GLY A N 1
ATOM 963 C CA . GLY A 1 125 ? 9.127 -1.860 -14.989 1.00 43.22 125 GLY A CA 1
ATOM 964 C C . GLY A 1 125 ? 9.533 -2.005 -13.518 1.00 43.22 125 GLY A C 1
ATOM 965 O O . GLY A 1 125 ? 8.664 -2.155 -12.677 1.00 43.22 125 GLY A O 1
ATOM 966 N N . VAL A 1 126 ? 10.827 -1.852 -13.202 1.00 47.25 126 VAL A N 1
ATOM 967 C CA . VAL A 1 126 ? 11.406 -1.785 -11.853 1.00 47.25 126 VAL A CA 1
ATOM 968 C C . VAL A 1 126 ? 10.919 -0.568 -11.061 1.00 47.25 126 VAL A C 1
ATOM 970 O O . VAL A 1 126 ? 10.799 -0.664 -9.850 1.00 47.25 126 VAL A O 1
ATOM 973 N N . GLY A 1 127 ? 10.576 0.556 -11.704 1.00 50.69 127 GLY A N 1
ATOM 974 C CA . GLY A 1 127 ? 10.004 1.712 -10.998 1.00 50.69 127 GLY A CA 1
ATOM 975 C C . GLY A 1 127 ? 8.583 1.438 -10.500 1.00 50.69 127 GLY A C 1
ATOM 976 O O . GLY A 1 127 ? 8.253 1.729 -9.357 1.00 50.69 127 GLY A O 1
ATOM 977 N N . ILE A 1 128 ? 7.762 0.796 -11.335 1.00 53.28 128 ILE A N 1
ATOM 978 C CA . ILE A 1 128 ? 6.388 0.408 -10.981 1.00 53.28 128 ILE A CA 1
ATOM 979 C C . ILE A 1 128 ? 6.402 -0.801 -10.038 1.00 53.28 128 ILE A C 1
ATOM 981 O O . ILE A 1 128 ? 5.681 -0.801 -9.050 1.00 53.28 128 ILE A O 1
ATOM 985 N N . LEU A 1 129 ? 7.263 -1.794 -10.283 1.00 54.69 129 LEU A N 1
ATOM 986 C CA . LEU A 1 129 ? 7.484 -2.916 -9.367 1.00 54.69 129 LEU A CA 1
ATOM 987 C C . LEU A 1 129 ? 8.014 -2.434 -8.020 1.00 54.69 129 LEU A C 1
ATOM 989 O O . LEU A 1 129 ? 7.559 -2.931 -7.006 1.00 54.69 129 LEU A O 1
ATOM 993 N N . GLY A 1 130 ? 8.905 -1.444 -7.989 1.00 54.53 130 GLY A N 1
ATOM 994 C CA . GLY A 1 130 ? 9.386 -0.833 -6.753 1.00 54.53 130 GLY A CA 1
ATOM 995 C C . GLY A 1 130 ? 8.264 -0.152 -5.974 1.00 54.53 130 GLY A C 1
ATOM 996 O O . GLY A 1 130 ? 8.175 -0.340 -4.767 1.00 54.53 130 GLY A O 1
ATOM 997 N N . LEU A 1 131 ? 7.358 0.559 -6.654 1.00 60.75 131 LEU A N 1
ATOM 998 C CA . LEU A 1 131 ? 6.182 1.167 -6.022 1.00 60.75 131 LEU A CA 1
ATOM 999 C C . LEU A 1 131 ? 5.175 0.121 -5.531 1.00 60.75 131 LEU A C 1
ATOM 1001 O O . LEU A 1 131 ? 4.663 0.253 -4.426 1.00 60.75 131 LEU A O 1
ATOM 1005 N N . VAL A 1 132 ? 4.921 -0.936 -6.305 1.00 62.16 132 VAL A N 1
ATOM 1006 C CA . VAL A 1 132 ? 4.010 -2.024 -5.913 1.00 62.16 132 VAL A CA 1
ATOM 1007 C C . VAL A 1 132 ? 4.600 -2.839 -4.762 1.00 62.16 132 VAL A C 1
ATOM 1009 O O . VAL A 1 132 ? 3.906 -3.109 -3.791 1.00 62.16 132 VAL A O 1
ATOM 1012 N N . VAL A 1 133 ? 5.887 -3.181 -4.819 1.00 59.84 133 VAL A N 1
ATOM 1013 C CA . VAL A 1 133 ? 6.599 -3.900 -3.754 1.00 59.84 133 VAL A CA 1
ATOM 1014 C C . VAL A 1 133 ? 6.705 -3.035 -2.502 1.00 59.84 133 VAL A C 1
ATOM 1016 O O . VAL A 1 133 ? 6.483 -3.547 -1.415 1.00 59.84 133 VAL A O 1
ATOM 1019 N N . SER A 1 134 ? 6.950 -1.729 -2.632 1.00 57.34 134 SER A N 1
ATOM 1020 C CA . SER A 1 134 ? 6.926 -0.786 -1.508 1.00 57.34 134 SER A CA 1
ATOM 1021 C C . SER A 1 134 ? 5.530 -0.638 -0.905 1.00 57.34 134 SER A C 1
ATOM 1023 O O . SER A 1 134 ? 5.424 -0.584 0.315 1.00 57.34 134 SER A O 1
ATOM 1025 N N . LEU A 1 135 ? 4.470 -0.618 -1.718 1.00 69.69 135 LEU A N 1
ATOM 1026 C CA . LEU A 1 135 ? 3.086 -0.576 -1.245 1.00 69.69 135 LEU A CA 1
ATOM 1027 C C . LEU A 1 135 ? 2.721 -1.865 -0.495 1.00 69.69 135 LEU A C 1
ATOM 1029 O O . LEU A 1 135 ? 2.155 -1.803 0.591 1.00 69.69 135 LEU A O 1
ATOM 1033 N N . VAL A 1 136 ? 3.100 -3.024 -1.042 1.00 64.19 136 VAL A N 1
ATOM 1034 C CA . VAL A 1 136 ? 2.865 -4.342 -0.435 1.00 64.19 136 VAL A CA 1
ATOM 1035 C C . VAL A 1 136 ? 3.684 -4.516 0.845 1.00 64.19 136 VAL A C 1
ATOM 1037 O O . VAL A 1 136 ? 3.135 -4.949 1.853 1.00 64.19 136 VAL A O 1
ATOM 1040 N N . LEU A 1 137 ? 4.963 -4.128 0.852 1.00 60.56 137 LEU A N 1
ATOM 1041 C CA . LEU A 1 137 ? 5.805 -4.138 2.054 1.00 60.56 137 LEU A CA 1
ATOM 1042 C C . LEU A 1 137 ? 5.317 -3.134 3.097 1.00 60.56 137 LEU A C 1
ATOM 1044 O O . LEU A 1 137 ? 5.347 -3.446 4.278 1.00 60.56 137 LEU A O 1
ATOM 1048 N N . SER A 1 138 ? 4.840 -1.956 2.696 1.00 62.06 138 SER A N 1
ATOM 1049 C CA . SER A 1 138 ? 4.294 -0.964 3.628 1.00 62.06 138 SER A CA 1
ATOM 1050 C C . SER A 1 138 ? 2.998 -1.457 4.276 1.00 62.06 138 SER A C 1
ATOM 1052 O O . SER A 1 138 ? 2.844 -1.329 5.490 1.00 62.06 138 SER A O 1
ATOM 1054 N N . LEU A 1 139 ? 2.119 -2.102 3.502 1.00 65.06 139 LEU A N 1
ATOM 1055 C CA . LEU A 1 139 ? 0.934 -2.786 4.026 1.00 65.06 139 LEU A CA 1
ATOM 1056 C C . LEU A 1 139 ? 1.314 -3.931 4.971 1.00 65.06 139 LEU A C 1
ATOM 1058 O O . LEU A 1 139 ? 0.792 -4.002 6.080 1.00 65.06 139 LEU A O 1
ATOM 1062 N N . ALA A 1 140 ? 2.252 -4.791 4.570 1.00 62.28 140 ALA A N 1
ATOM 1063 C CA . ALA A 1 140 ? 2.687 -5.931 5.374 1.00 62.28 140 ALA A CA 1
ATOM 1064 C C . ALA A 1 140 ? 3.347 -5.494 6.693 1.00 62.28 140 ALA A C 1
ATOM 1066 O O . ALA A 1 140 ? 2.967 -5.964 7.762 1.00 62.28 140 ALA A O 1
ATOM 1067 N N . LEU A 1 141 ? 4.281 -4.541 6.647 1.00 60.06 141 LEU A N 1
ATOM 1068 C CA . LEU A 1 141 ? 4.986 -4.045 7.832 1.00 60.06 141 LEU A CA 1
ATOM 1069 C C . LEU A 1 141 ? 4.067 -3.238 8.760 1.00 60.06 141 LEU A C 1
ATOM 1071 O O . LEU A 1 141 ? 4.194 -3.344 9.979 1.00 60.06 141 LEU A O 1
ATOM 1075 N N . GLY A 1 142 ? 3.101 -2.493 8.212 1.00 58.88 142 GLY A N 1
ATOM 1076 C CA . GLY A 1 142 ? 2.072 -1.813 9.005 1.00 58.88 142 GLY A CA 1
ATOM 1077 C C . GLY A 1 142 ? 1.181 -2.780 9.795 1.00 58.88 142 GLY A C 1
ATOM 1078 O O . GLY A 1 142 ? 0.708 -2.442 10.882 1.00 58.88 142 GLY A O 1
ATOM 1079 N N . LEU A 1 143 ? 1.000 -4.003 9.289 1.00 59.38 143 LEU A N 1
ATOM 1080 C CA . LEU A 1 143 ? 0.235 -5.065 9.944 1.00 59.38 143 LEU A CA 1
ATOM 1081 C C . LEU A 1 143 ? 1.093 -5.905 10.914 1.00 59.38 143 LEU A C 1
ATOM 1083 O O . LEU A 1 143 ? 0.574 -6.364 11.932 1.00 59.38 143 LEU A O 1
ATOM 1087 N N . SER A 1 144 ? 2.400 -6.061 10.667 1.00 54.16 144 SER A N 1
ATOM 1088 C CA . SER A 1 144 ? 3.307 -6.874 11.501 1.00 54.16 144 SER A CA 1
ATOM 1089 C C . SER A 1 144 ? 3.734 -6.230 12.827 1.00 54.16 144 SER A C 1
ATOM 1091 O O . SER A 1 144 ? 4.144 -6.941 13.741 1.00 54.16 144 SER A O 1
ATOM 1093 N N . LEU A 1 145 ? 3.587 -4.913 13.004 1.00 54.72 145 LEU A N 1
ATOM 1094 C CA . LEU A 1 145 ? 3.935 -4.232 14.267 1.00 54.72 145 LEU A CA 1
ATOM 1095 C C . LEU A 1 145 ? 2.958 -4.519 15.428 1.00 54.72 145 LEU A C 1
ATOM 1097 O O . LEU A 1 145 ? 3.069 -3.917 16.496 1.00 54.72 145 LEU A O 1
ATOM 1101 N N . ARG A 1 146 ? 1.988 -5.425 15.247 1.00 51.25 146 ARG A N 1
ATOM 1102 C CA . ARG A 1 146 ? 0.994 -5.774 16.274 1.00 51.25 146 ARG A CA 1
ATOM 1103 C C . ARG A 1 146 ? 1.469 -6.825 17.291 1.00 51.25 146 ARG A C 1
ATOM 1105 O O . ARG A 1 146 ? 0.796 -6.966 18.302 1.00 51.25 146 ARG A O 1
ATOM 1112 N N . GLY A 1 147 ? 2.592 -7.519 17.065 1.00 48.44 147 GLY A N 1
ATOM 1113 C CA . GLY A 1 147 ? 2.995 -8.686 17.876 1.00 48.44 147 GLY A CA 1
ATOM 1114 C C . GLY A 1 147 ? 4.271 -8.574 18.724 1.00 48.44 147 GLY A C 1
ATOM 1115 O O . GLY A 1 147 ? 4.651 -9.568 19.324 1.00 48.44 147 GLY A O 1
ATOM 1116 N N . LEU A 1 148 ? 4.961 -7.425 18.766 1.00 52.59 148 LEU A N 1
ATOM 1117 C CA . LEU A 1 148 ? 6.290 -7.297 19.409 1.00 52.59 148 LEU A CA 1
ATOM 1118 C C . LEU A 1 148 ? 6.287 -6.687 20.822 1.00 52.59 148 LEU A C 1
ATOM 1120 O O . LEU A 1 148 ? 7.347 -6.352 21.340 1.00 52.59 148 LEU A O 1
ATOM 1124 N N . TRP A 1 149 ? 5.121 -6.557 21.452 1.00 51.28 149 TRP A N 1
ATOM 1125 C CA . TRP A 1 149 ? 5.023 -6.118 22.846 1.00 51.28 149 TRP A CA 1
ATOM 1126 C C . TRP A 1 149 ? 4.211 -7.143 23.637 1.00 51.28 149 TRP A C 1
ATOM 1128 O O . TRP A 1 149 ? 2.998 -7.005 23.788 1.00 51.28 149 TRP A O 1
ATOM 1138 N N . SER A 1 150 ? 4.908 -8.191 24.078 1.00 44.03 150 SER A N 1
ATOM 1139 C CA . SER A 1 150 ? 4.548 -9.034 25.221 1.00 44.03 150 SER A CA 1
ATOM 1140 C C . SER A 1 150 ? 5.585 -8.821 26.310 1.00 44.03 150 SER A C 1
ATOM 1142 O O . SER A 1 150 ? 6.780 -8.921 25.942 1.00 44.03 150 SER A O 1
#